Protein AF-A0A178F8U9-F1 (afdb_monomer_lite)

Structure (mmCIF, N/CA/C/O backbone):
data_AF-A0A178F8U9-F1
#
_entry.id   AF-A0A178F8U9-F1
#
loop_
_atom_site.group_PDB
_atom_site.id
_atom_site.type_symbol
_atom_site.label_atom_id
_atom_site.label_alt_id
_atom_site.label_comp_id
_atom_site.label_asym_id
_atom_site.label_entity_id
_atom_site.label_seq_id
_atom_site.pdbx_PDB_ins_code
_atom_site.Cartn_x
_atom_site.Cartn_y
_atom_site.Cartn_z
_atom_site.occupancy
_atom_site.B_iso_or_equiv
_atom_site.auth_seq_id
_atom_site.auth_comp_id
_atom_site.auth_asym_id
_atom_site.auth_atom_id
_atom_site.pdbx_PDB_model_num
ATOM 1 N N . MET A 1 1 ? -4.327 14.823 6.583 1.00 62.38 1 MET A N 1
ATOM 2 C CA . MET A 1 1 ? -3.345 13.906 5.959 1.00 62.38 1 MET A CA 1
ATOM 3 C C . MET A 1 1 ? -4.065 12.917 5.053 1.00 62.38 1 MET A C 1
ATOM 5 O O . MET A 1 1 ? -5.149 12.474 5.424 1.00 62.38 1 MET A O 1
ATOM 9 N N . GLY A 1 2 ? -3.490 12.640 3.874 1.00 87.12 2 GLY A N 1
ATOM 10 C CA . GLY A 1 2 ? -4.176 12.171 2.654 1.00 87.12 2 GLY A CA 1
ATOM 11 C C . GLY A 1 2 ? -5.129 10.977 2.790 1.00 87.12 2 GLY A C 1
ATOM 12 O O . GLY A 1 2 ? -6.164 10.950 2.131 1.00 87.12 2 GLY A O 1
ATOM 13 N N . ILE A 1 3 ? -4.870 10.038 3.707 1.00 94.31 3 ILE A N 1
ATOM 14 C CA . ILE A 1 3 ? -5.794 8.931 3.997 1.00 94.31 3 ILE A CA 1
ATOM 15 C C . ILE A 1 3 ? -6.794 9.353 5.088 1.00 94.31 3 ILE A C 1
ATOM 17 O O . ILE A 1 3 ? -6.500 9.378 6.294 1.00 94.31 3 ILE A O 1
ATOM 21 N N . THR A 1 4 ? -8.011 9.699 4.672 1.00 96.56 4 THR A N 1
ATOM 22 C CA . THR A 1 4 ? -9.049 10.243 5.562 1.00 96.56 4 THR A CA 1
ATOM 23 C C . THR A 1 4 ? -9.773 9.152 6.369 1.00 96.56 4 THR A C 1
ATOM 25 O O . THR A 1 4 ? -9.889 8.001 5.948 1.00 96.56 4 THR A O 1
ATOM 28 N N . LYS A 1 5 ? -10.309 9.502 7.554 1.00 96.19 5 LYS A N 1
ATOM 29 C CA . LYS A 1 5 ? -11.102 8.556 8.375 1.00 96.19 5 LYS A CA 1
ATOM 30 C C . LYS A 1 5 ? -12.320 7.981 7.618 1.00 96.19 5 LYS A C 1
ATOM 32 O O . LYS A 1 5 ? -12.569 6.785 7.768 1.00 96.19 5 LYS A O 1
ATOM 37 N N . PRO A 1 6 ? -13.077 8.766 6.815 1.00 96.56 6 PRO A N 1
ATOM 38 C CA . PRO A 1 6 ? -14.155 8.223 5.990 1.00 96.56 6 PRO A CA 1
ATOM 39 C C . PRO A 1 6 ? -13.688 7.178 4.968 1.00 96.56 6 PRO A C 1
ATOM 41 O O . PRO A 1 6 ? -14.377 6.177 4.801 1.00 96.56 6 PRO A O 1
ATOM 44 N N . ALA A 1 7 ? -12.524 7.358 4.330 1.00 96.56 7 ALA A N 1
ATOM 45 C CA . ALA A 1 7 ? -11.987 6.377 3.381 1.00 96.56 7 ALA A CA 1
ATOM 46 C C . ALA A 1 7 ? -11.693 5.027 4.056 1.00 96.56 7 ALA A C 1
ATOM 48 O O . ALA A 1 7 ? -12.127 3.985 3.566 1.00 96.56 7 ALA A O 1
ATOM 49 N N . ILE A 1 8 ? -11.058 5.058 5.234 1.00 97.06 8 ILE A N 1
ATOM 50 C CA . ILE A 1 8 ? -10.802 3.858 6.048 1.00 97.06 8 ILE A CA 1
ATOM 51 C C . ILE A 1 8 ? -12.120 3.187 6.458 1.00 97.06 8 ILE A C 1
ATOM 53 O O . ILE A 1 8 ? -12.240 1.969 6.371 1.00 97.06 8 ILE A O 1
ATOM 57 N N . ARG A 1 9 ? -13.144 3.963 6.847 1.00 97.44 9 ARG A N 1
ATOM 58 C CA . ARG A 1 9 ? -14.471 3.401 7.143 1.00 97.44 9 ARG A CA 1
ATOM 59 C C . ARG A 1 9 ? -15.079 2.698 5.938 1.00 97.44 9 ARG A C 1
ATOM 61 O O . ARG A 1 9 ? -15.564 1.591 6.108 1.00 97.44 9 ARG A O 1
ATOM 68 N N . ARG A 1 10 ? -15.048 3.296 4.742 1.00 97.69 10 ARG A N 1
ATOM 69 C CA . ARG A 1 10 ? -15.597 2.657 3.531 1.00 97.69 10 ARG A CA 1
ATOM 70 C C . ARG A 1 10 ? -14.908 1.325 3.231 1.00 97.69 10 ARG A C 1
ATOM 72 O O . ARG A 1 10 ? -15.592 0.352 2.942 1.00 97.69 10 ARG A O 1
ATOM 79 N N . LEU A 1 11 ? -13.582 1.262 3.368 1.00 96.69 11 LEU A N 1
ATOM 80 C CA . LEU A 1 11 ? -12.827 0.008 3.261 1.00 96.69 11 LEU A CA 1
ATOM 81 C C . LEU A 1 11 ? -13.280 -1.023 4.300 1.00 96.69 11 LEU A C 1
ATOM 83 O O . LEU A 1 11 ? -13.636 -2.137 3.937 1.00 96.69 11 LEU A O 1
ATOM 87 N N . ALA A 1 12 ? -13.342 -0.628 5.570 1.00 97.06 12 ALA A N 1
ATOM 88 C CA . ALA A 1 12 ? -13.755 -1.505 6.658 1.00 97.06 12 ALA A CA 1
ATOM 89 C C . ALA A 1 12 ? -15.199 -2.013 6.498 1.00 97.06 12 ALA A C 1
ATOM 91 O O . ALA A 1 12 ? -15.474 -3.181 6.756 1.00 97.06 12 ALA A O 1
ATOM 92 N N . ARG A 1 13 ? -16.118 -1.163 6.018 1.00 97.88 13 ARG A N 1
ATOM 93 C CA . ARG A 1 13 ? -17.502 -1.557 5.715 1.00 97.88 13 ARG A CA 1
ATOM 94 C C . ARG A 1 13 ? -17.572 -2.609 4.613 1.00 97.88 13 ARG A C 1
ATOM 96 O O . ARG A 1 13 ? -18.329 -3.557 4.768 1.00 97.88 13 ARG A O 1
ATOM 103 N N . ARG A 1 14 ? -16.762 -2.492 3.552 1.00 98.06 14 ARG A N 1
ATOM 104 C CA . ARG A 1 14 ? -16.672 -3.533 2.509 1.00 98.06 14 ARG A CA 1
ATOM 105 C C . ARG A 1 14 ? -16.193 -4.879 3.057 1.00 98.06 14 ARG A C 1
ATOM 107 O O . ARG A 1 14 ? -16.583 -5.907 2.530 1.00 98.06 14 ARG A O 1
ATOM 114 N N . GLY A 1 15 ? -15.401 -4.868 4.129 1.00 96.88 15 GLY A N 1
ATOM 115 C CA . GLY A 1 15 ? -14.995 -6.069 4.863 1.00 96.88 15 GLY A CA 1
ATOM 116 C C . GLY A 1 15 ? -15.965 -6.516 5.966 1.00 96.88 15 GLY A C 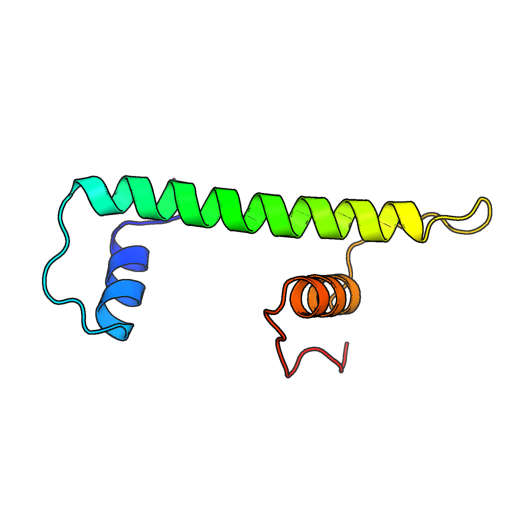1
ATOM 117 O O . GLY A 1 15 ? -15.577 -7.331 6.792 1.00 96.88 15 GLY A O 1
ATOM 118 N N . GLY A 1 16 ? -17.179 -5.956 6.056 1.00 97.81 16 GLY A N 1
ATOM 119 C CA . GLY A 1 16 ? -18.181 -6.351 7.059 1.00 97.81 16 GLY A CA 1
ATOM 120 C C . GLY A 1 16 ? -17.938 -5.826 8.481 1.00 97.81 16 GLY A C 1
ATOM 121 O O . GLY A 1 16 ? -18.639 -6.204 9.417 1.00 97.81 16 GLY A O 1
ATOM 122 N N . ILE A 1 17 ? -16.974 -4.926 8.684 1.00 97.56 17 ILE A N 1
ATOM 123 C CA . ILE A 1 17 ? -16.660 -4.389 10.014 1.00 97.56 17 ILE A CA 1
ATOM 124 C C . ILE A 1 17 ? -17.748 -3.394 10.431 1.00 97.56 17 ILE A C 1
ATOM 126 O O . ILE A 1 17 ? -17.988 -2.419 9.717 1.00 97.56 17 ILE A O 1
ATOM 130 N N . VAL A 1 18 ? -18.352 -3.570 11.615 1.00 96.88 18 VAL A N 1
ATOM 131 C CA . VAL A 1 18 ? -19.452 -2.721 12.135 1.00 96.88 18 VAL A CA 1
ATOM 132 C C . VAL A 1 18 ? -18.963 -1.601 13.065 1.00 96.88 18 VAL A C 1
ATOM 134 O O . VAL A 1 18 ? -19.410 -0.454 12.953 1.00 96.88 18 VAL A O 1
ATOM 137 N N . ARG A 1 19 ? -17.974 -1.856 13.927 1.00 97.06 19 ARG A N 1
ATOM 138 C CA . ARG A 1 19 ? -17.402 -0.856 14.852 1.00 97.06 19 ARG A CA 1
ATOM 139 C C . ARG A 1 19 ? -15.886 -0.785 14.689 1.00 97.06 19 ARG A C 1
ATOM 141 O O . ARG A 1 19 ? -15.243 -1.797 14.455 1.00 97.06 19 ARG A O 1
ATOM 148 N N . ILE A 1 20 ? -15.326 0.423 14.777 1.00 96.81 20 ILE A N 1
ATOM 149 C CA . ILE A 1 20 ? -13.888 0.674 14.600 1.00 96.81 20 ILE A CA 1
ATOM 150 C C . ILE A 1 20 ? -13.402 1.534 15.763 1.00 96.81 20 ILE A C 1
ATOM 152 O O . ILE A 1 20 ? -13.892 2.650 15.953 1.00 96.81 20 ILE A O 1
ATOM 156 N N . GLN A 1 21 ? -12.418 1.040 16.513 1.00 97.06 21 GLN A N 1
ATOM 157 C CA . GLN A 1 21 ? -11.779 1.791 17.591 1.00 97.06 21 GLN A CA 1
ATOM 158 C C . GLN A 1 21 ? -10.919 2.940 17.040 1.00 97.06 21 GLN A C 1
ATOM 160 O O . GLN A 1 21 ? -10.322 2.845 15.967 1.00 97.06 21 GLN A O 1
ATOM 165 N N . LYS A 1 22 ? -10.810 4.042 17.796 1.00 95.88 22 LYS A N 1
ATOM 166 C CA . LYS A 1 22 ? -10.075 5.253 17.379 1.00 95.88 22 LYS A CA 1
ATOM 167 C C . LYS A 1 22 ? -8.598 4.986 17.034 1.00 95.88 22 LYS A C 1
ATOM 169 O O . LYS A 1 22 ? -8.086 5.617 16.111 1.00 95.88 22 LYS A O 1
ATOM 174 N N . ALA A 1 23 ? -7.936 4.063 17.733 1.00 96.12 23 ALA A N 1
ATOM 175 C CA . ALA A 1 23 ? -6.528 3.724 17.502 1.00 96.12 23 ALA A CA 1
ATOM 176 C C . ALA A 1 23 ? -6.276 3.117 16.106 1.00 96.12 23 ALA A C 1
ATOM 178 O O . ALA A 1 23 ? -5.293 3.464 15.455 1.00 96.12 23 ALA A O 1
ATOM 179 N N . ILE A 1 24 ? -7.224 2.325 15.586 1.00 96.44 24 ILE A N 1
ATOM 180 C CA . ILE A 1 24 ? -7.102 1.618 14.299 1.00 96.44 24 ILE A CA 1
ATOM 181 C C . ILE A 1 24 ? -6.896 2.580 13.125 1.00 96.44 24 ILE A C 1
ATOM 183 O O . ILE A 1 24 ? -6.179 2.265 12.181 1.00 96.44 24 ILE A O 1
ATOM 187 N N . TYR A 1 25 ? -7.456 3.795 13.180 1.00 96.06 25 TYR A N 1
ATOM 188 C CA . TYR A 1 25 ? -7.249 4.775 12.110 1.00 96.06 25 TYR A CA 1
ATOM 189 C C . TYR A 1 25 ? -5.778 5.174 11.945 1.00 96.06 25 TYR A C 1
ATOM 191 O O . TYR A 1 25 ? -5.394 5.572 10.848 1.00 96.06 25 TYR A O 1
ATOM 199 N N . LYS A 1 26 ? -4.974 5.152 13.015 1.00 95.94 26 LYS A N 1
ATOM 200 C CA . LYS A 1 26 ? -3.537 5.439 12.930 1.00 95.94 26 LYS A CA 1
ATOM 201 C C . LYS A 1 26 ? -2.804 4.234 12.343 1.00 95.94 26 LYS A C 1
ATOM 203 O O . LYS A 1 26 ? -2.171 4.380 11.304 1.00 95.94 26 LYS A O 1
ATOM 208 N N . THR A 1 27 ? -3.022 3.054 12.920 1.00 96.38 27 THR A N 1
ATOM 209 C CA . THR A 1 27 ? -2.405 1.790 12.496 1.00 96.38 27 THR A CA 1
ATOM 210 C C . THR A 1 27 ? -2.643 1.487 11.018 1.00 96.38 27 THR A C 1
ATOM 212 O O . THR A 1 27 ? -1.712 1.161 10.295 1.00 96.38 27 THR A O 1
ATOM 215 N N . VAL A 1 28 ? -3.869 1.674 10.514 1.00 96.62 28 VAL A N 1
ATOM 216 C CA . VAL A 1 28 ? -4.169 1.452 9.088 1.00 96.62 28 VAL A CA 1
ATOM 217 C C . VAL A 1 28 ? -3.357 2.384 8.186 1.00 96.62 28 VAL A C 1
ATOM 219 O O . VAL A 1 28 ? -2.928 1.966 7.116 1.00 96.62 28 VAL A O 1
ATOM 222 N N . ARG A 1 29 ? -3.115 3.637 8.592 1.00 96.44 29 ARG A N 1
ATOM 223 C CA . ARG A 1 29 ? -2.281 4.553 7.797 1.00 96.44 29 ARG A CA 1
ATOM 224 C C . ARG A 1 29 ? -0.830 4.102 7.768 1.00 96.44 29 ARG A C 1
ATOM 226 O O . ARG A 1 29 ? -0.237 4.116 6.699 1.00 96.44 29 ARG A O 1
ATOM 233 N N . GLU A 1 30 ? -0.299 3.698 8.918 1.00 96.44 30 GLU A N 1
ATOM 234 C CA . GLU A 1 30 ? 1.067 3.181 9.040 1.00 96.44 30 GLU A CA 1
ATOM 235 C C . GLU A 1 30 ? 1.253 1.941 8.149 1.00 96.44 30 GLU A C 1
ATOM 237 O O . GLU A 1 30 ? 2.188 1.895 7.357 1.00 96.44 30 GLU A O 1
ATOM 242 N N . ILE A 1 31 ? 0.302 1.000 8.172 1.00 96.75 31 ILE A N 1
ATOM 243 C CA . ILE A 1 31 ? 0.331 -0.207 7.331 1.00 96.75 31 ILE A CA 1
ATOM 244 C C . ILE A 1 31 ? 0.256 0.132 5.837 1.00 96.75 31 ILE A C 1
ATOM 246 O O . ILE A 1 31 ? 1.013 -0.427 5.047 1.00 96.75 31 ILE A O 1
ATOM 250 N N . VAL A 1 32 ? -0.640 1.038 5.426 1.00 95.81 32 VAL A N 1
ATOM 251 C CA . VAL A 1 32 ? -0.773 1.409 4.005 1.00 95.81 32 VAL A CA 1
ATOM 252 C C . VAL A 1 32 ? 0.509 2.058 3.486 1.00 95.81 32 VAL A C 1
ATOM 254 O O . VAL A 1 32 ? 0.957 1.721 2.392 1.00 95.81 32 VAL A O 1
ATOM 257 N N . VAL A 1 33 ? 1.116 2.954 4.269 1.00 95.94 33 VAL A N 1
ATOM 258 C CA . VAL A 1 33 ? 2.387 3.595 3.902 1.00 95.94 33 VAL A CA 1
ATOM 259 C C . VAL A 1 33 ? 3.516 2.570 3.854 1.00 95.94 33 VAL A C 1
ATOM 261 O O . VAL A 1 33 ? 4.234 2.527 2.862 1.00 95.94 33 VAL A O 1
ATOM 264 N N . SER A 1 34 ? 3.628 1.703 4.863 1.00 97.19 34 SER A N 1
ATOM 265 C CA . SER A 1 34 ? 4.639 0.641 4.900 1.00 97.19 34 SER A CA 1
ATOM 266 C C . SER A 1 34 ? 4.528 -0.293 3.691 1.00 97.19 34 SER A C 1
ATOM 268 O O . SER A 1 34 ? 5.523 -0.548 3.017 1.00 97.19 34 SER A O 1
ATOM 270 N N . ARG A 1 35 ? 3.312 -0.730 3.336 1.00 96.31 35 ARG A N 1
ATOM 271 C CA . ARG A 1 35 ? 3.094 -1.571 2.151 1.00 96.31 35 ARG A CA 1
ATOM 272 C C . ARG A 1 35 ? 3.490 -0.854 0.862 1.00 96.31 35 ARG A C 1
ATOM 274 O O . ARG A 1 35 ? 4.091 -1.485 -0.006 1.00 96.31 35 ARG A O 1
ATOM 281 N N . LEU A 1 36 ? 3.142 0.428 0.727 1.00 96.69 36 LEU A N 1
ATOM 282 C CA . LEU A 1 36 ? 3.488 1.226 -0.449 1.00 96.69 36 LEU A CA 1
ATOM 283 C C . LEU A 1 36 ? 5.003 1.400 -0.575 1.00 96.69 36 LEU A C 1
ATOM 285 O O . LEU A 1 36 ? 5.535 1.242 -1.668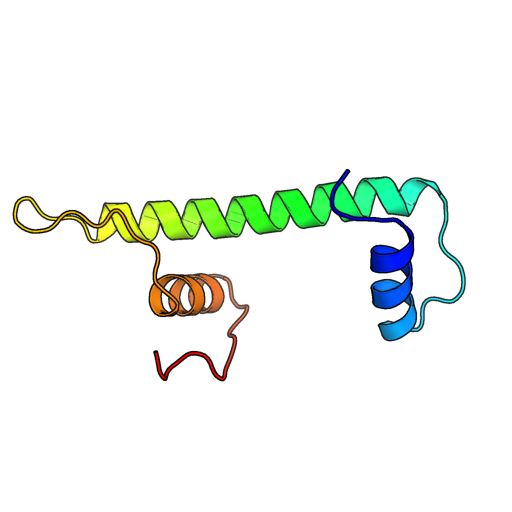 1.00 96.69 36 LEU A O 1
ATOM 289 N N . GLN A 1 37 ? 5.688 1.661 0.537 1.00 97.62 37 GLN A N 1
ATOM 290 C CA . GLN A 1 37 ? 7.140 1.769 0.578 1.00 97.62 37 GLN A CA 1
ATOM 291 C C . GLN A 1 37 ? 7.804 0.478 0.079 1.00 97.62 37 GLN A C 1
ATOM 293 O O . GLN A 1 37 ? 8.605 0.543 -0.847 1.00 97.62 37 GLN A O 1
ATOM 298 N N . THR A 1 38 ? 7.389 -0.693 0.575 1.00 97.44 38 THR A N 1
ATOM 299 C CA . THR A 1 38 ? 7.922 -1.982 0.099 1.00 97.44 38 THR A CA 1
ATOM 300 C C . THR A 1 38 ? 7.716 -2.191 -1.405 1.00 97.44 38 THR A C 1
ATOM 302 O O . THR A 1 38 ? 8.584 -2.738 -2.079 1.00 97.44 38 THR A O 1
ATOM 305 N N . ILE A 1 39 ? 6.567 -1.779 -1.957 1.00 97.50 39 ILE A N 1
ATOM 306 C CA . ILE A 1 39 ? 6.316 -1.885 -3.404 1.00 97.50 39 ILE A CA 1
ATOM 307 C C . ILE A 1 39 ? 7.254 -0.948 -4.168 1.00 97.50 39 ILE A C 1
ATOM 309 O O . ILE A 1 39 ? 7.893 -1.382 -5.121 1.00 97.50 39 ILE A O 1
ATOM 313 N N . LEU A 1 40 ? 7.359 0.316 -3.750 1.00 97.06 40 LEU A N 1
ATOM 314 C CA . LEU A 1 40 ? 8.190 1.312 -4.427 1.00 97.06 40 LEU A CA 1
ATOM 315 C C . LEU A 1 40 ? 9.681 0.956 -4.379 1.00 97.06 40 LEU A C 1
ATOM 317 O O . LEU A 1 40 ? 10.353 1.096 -5.393 1.00 97.06 40 LEU A O 1
ATOM 321 N N . GLU A 1 41 ? 10.182 0.428 -3.262 1.00 97.19 41 GLU A N 1
ATOM 322 C CA . GLU A 1 41 ? 11.563 -0.067 -3.146 1.00 97.19 41 GLU A CA 1
ATOM 323 C C . GLU A 1 41 ? 11.857 -1.169 -4.177 1.00 97.19 41 GLU A C 1
ATOM 325 O O . GLU A 1 41 ? 12.889 -1.144 -4.846 1.00 97.19 41 GLU A O 1
ATOM 330 N N . GLN A 1 42 ? 10.926 -2.108 -4.372 1.00 97.00 42 GLN A N 1
ATOM 331 C CA . GLN A 1 42 ? 11.067 -3.167 -5.377 1.00 97.00 42 GLN A CA 1
ATOM 332 C C . GLN A 1 42 ? 10.983 -2.638 -6.815 1.00 97.00 42 GLN A C 1
ATOM 334 O O . GLN A 1 42 ? 11.655 -3.166 -7.697 1.00 97.00 42 GLN A O 1
ATOM 339 N N . VAL A 1 43 ? 10.173 -1.604 -7.059 1.00 96.38 43 VAL A N 1
ATOM 340 C CA . VAL A 1 43 ? 10.067 -0.950 -8.374 1.00 96.38 43 VAL A CA 1
ATOM 341 C C . VAL A 1 43 ? 11.350 -0.202 -8.718 1.00 96.38 43 VAL A C 1
ATOM 343 O O . VAL A 1 43 ? 11.838 -0.331 -9.836 1.00 96.38 43 VAL A O 1
ATOM 346 N N . VAL A 1 44 ? 11.922 0.540 -7.767 1.00 95.44 44 VAL A N 1
ATOM 347 C CA . VAL A 1 44 ? 13.199 1.241 -7.968 1.00 95.44 44 VAL A CA 1
ATOM 348 C C . VAL A 1 44 ? 14.317 0.233 -8.230 1.00 95.44 44 VAL A C 1
ATOM 350 O O . VAL A 1 44 ? 15.007 0.357 -9.237 1.00 95.44 44 VAL A O 1
ATOM 353 N N . MET A 1 45 ? 14.409 -0.829 -7.420 1.00 94.88 45 MET A N 1
ATOM 354 C CA . MET A 1 45 ? 15.367 -1.920 -7.637 1.00 94.88 45 MET A CA 1
ATOM 355 C C . MET A 1 45 ? 15.212 -2.559 -9.024 1.00 94.88 45 MET A C 1
ATOM 357 O O . MET A 1 45 ? 16.208 -2.866 -9.677 1.00 94.88 45 MET A O 1
ATOM 361 N N . LEU A 1 46 ? 13.975 -2.769 -9.490 1.00 94.50 46 LEU A N 1
ATOM 362 C CA . LEU A 1 46 ? 13.725 -3.294 -10.831 1.00 94.50 46 LEU A CA 1
ATOM 363 C C . LEU A 1 46 ? 14.283 -2.353 -11.903 1.00 94.50 46 LEU A C 1
ATOM 365 O O . LEU A 1 46 ? 14.994 -2.823 -12.789 1.00 94.50 46 LEU A O 1
ATOM 369 N N . LEU A 1 47 ? 13.987 -1.052 -11.825 1.00 93.12 47 LEU A N 1
ATOM 370 C CA . LEU A 1 47 ? 14.474 -0.079 -12.803 1.00 93.12 47 LEU A CA 1
ATOM 371 C C . LEU A 1 47 ? 16.004 -0.068 -12.857 1.00 93.12 47 LEU A C 1
ATOM 373 O O . LEU A 1 47 ? 16.558 -0.295 -13.931 1.00 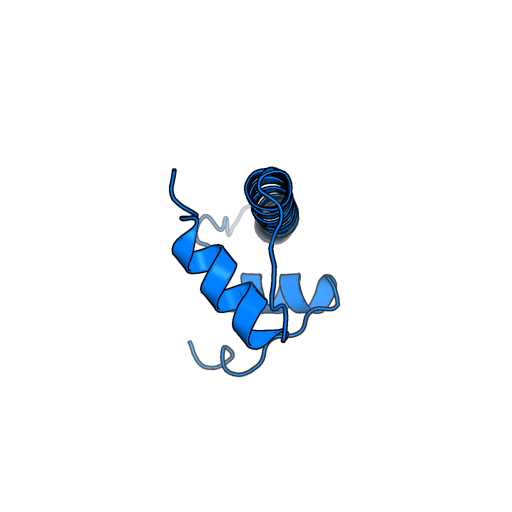93.12 47 LEU A O 1
ATOM 377 N N . GLU A 1 48 ? 16.657 0.064 -11.701 1.00 91.62 48 GLU A N 1
ATOM 378 C CA . GLU A 1 48 ? 18.120 0.058 -11.576 1.00 91.62 48 GLU A CA 1
ATOM 379 C C . GLU A 1 48 ? 18.740 -1.242 -12.110 1.00 91.62 48 GLU A C 1
ATOM 381 O O . GLU A 1 48 ? 19.759 -1.213 -12.792 1.00 91.62 48 GLU A O 1
ATOM 386 N N . SER A 1 49 ? 18.105 -2.396 -11.870 1.00 90.19 49 SER A N 1
ATOM 387 C CA . SER A 1 49 ? 18.598 -3.690 -12.369 1.00 90.19 49 SER A CA 1
ATOM 388 C C . SER A 1 49 ? 18.496 -3.851 -13.890 1.00 90.19 49 SER A C 1
ATOM 390 O O . SER A 1 49 ? 19.196 -4.678 -14.472 1.00 90.19 49 SER A O 1
ATOM 392 N N . THR A 1 50 ? 17.613 -3.084 -14.536 1.00 86.62 50 THR A N 1
ATOM 393 C CA . THR A 1 50 ? 17.429 -3.094 -15.997 1.00 86.62 50 THR A CA 1
ATOM 394 C C . THR A 1 50 ? 18.241 -2.021 -16.714 1.00 86.62 50 THR A C 1
ATOM 396 O O . THR A 1 50 ? 18.225 -1.969 -17.948 1.00 86.62 50 THR A O 1
ATOM 399 N N . ASP A 1 51 ? 18.942 -1.174 -15.962 1.00 87.12 51 ASP A N 1
ATOM 400 C CA . ASP A 1 51 ? 19.780 -0.132 -16.524 1.00 87.12 51 ASP A CA 1
ATOM 401 C C . ASP A 1 51 ? 21.054 -0.722 -17.130 1.00 87.12 51 ASP A C 1
ATOM 403 O O . ASP A 1 51 ? 21.733 -1.582 -16.573 1.00 87.12 51 ASP A O 1
ATOM 407 N N . THR A 1 52 ? 21.393 -0.225 -18.312 1.00 85.62 52 THR A N 1
ATOM 408 C CA . THR A 1 52 ? 22.642 -0.528 -19.015 1.00 85.62 52 THR A CA 1
ATOM 409 C C . THR A 1 52 ? 23.302 0.786 -19.426 1.00 85.62 52 THR A C 1
ATOM 411 O O . THR A 1 52 ? 22.605 1.799 -19.531 1.00 85.62 52 THR A O 1
ATOM 414 N N . PRO A 1 53 ? 24.613 0.814 -19.732 1.00 85.00 53 PRO A N 1
ATOM 415 C CA . PRO A 1 53 ? 25.275 2.042 -20.188 1.00 85.00 53 PRO A CA 1
ATOM 416 C C . PRO A 1 53 ? 24.593 2.699 -21.399 1.00 85.00 53 PRO A C 1
ATOM 418 O O . PRO A 1 53 ? 24.646 3.914 -21.559 1.00 85.00 53 PRO A O 1
ATOM 421 N N . ALA A 1 54 ? 23.922 1.901 -22.236 1.00 84.31 54 ALA A N 1
ATOM 422 C CA . ALA A 1 54 ? 23.180 2.369 -23.404 1.00 84.31 54 ALA A CA 1
ATOM 423 C C . ALA A 1 54 ? 21.716 2.757 -23.109 1.00 84.31 54 ALA A C 1
ATOM 425 O O . ALA A 1 54 ? 21.071 3.378 -23.953 1.00 84.31 54 ALA A O 1
ATOM 426 N N . LYS A 1 55 ? 21.156 2.377 -21.950 1.00 82.81 55 LYS A N 1
ATOM 427 C CA . LYS A 1 55 ? 19.744 2.596 -21.615 1.00 82.81 55 LYS A CA 1
ATOM 428 C C . LYS A 1 55 ? 19.543 2.715 -20.107 1.00 82.81 55 LYS A C 1
ATOM 430 O O . LYS A 1 55 ? 19.550 1.710 -19.404 1.00 82.81 55 LYS A O 1
ATOM 435 N N . THR A 1 56 ? 19.272 3.935 -19.654 1.00 87.44 56 THR A N 1
ATOM 436 C CA . THR A 1 56 ? 18.861 4.242 -18.276 1.00 87.44 56 THR A CA 1
ATOM 437 C C . THR A 1 56 ? 17.373 4.581 -18.239 1.00 87.44 56 THR A C 1
ATOM 439 O O . THR A 1 56 ? 16.900 5.409 -19.025 1.00 87.44 56 THR A O 1
ATOM 442 N N . ARG A 1 57 ? 16.615 3.972 -17.328 1.00 91.38 57 ARG A N 1
ATOM 443 C CA . ARG A 1 57 ? 15.170 4.158 -17.176 1.00 91.38 57 ARG A CA 1
ATOM 444 C C . ARG A 1 57 ? 14.871 5.035 -15.963 1.00 91.38 57 ARG A C 1
ATOM 446 O O . ARG A 1 57 ? 15.147 4.675 -14.831 1.00 91.38 57 ARG A O 1
ATOM 453 N N . LYS A 1 58 ? 14.228 6.182 -16.199 1.00 89.56 58 LYS A N 1
ATOM 454 C CA . LYS A 1 58 ? 13.778 7.107 -1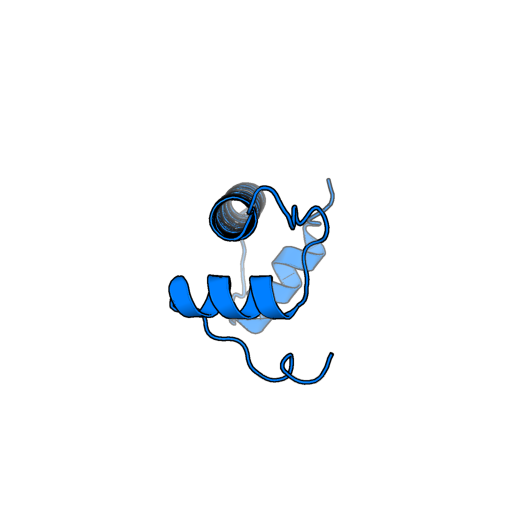5.134 1.00 89.56 58 LYS A CA 1
ATOM 455 C C . LYS A 1 58 ? 12.262 7.126 -14.930 1.00 89.56 58 LYS A C 1
ATOM 457 O O . LYS A 1 58 ? 11.770 7.786 -14.022 1.00 89.56 58 LYS A O 1
ATOM 462 N N . ILE A 1 59 ? 11.521 6.452 -15.809 1.00 92.69 59 ILE A N 1
ATOM 463 C CA . ILE A 1 59 ? 10.058 6.471 -15.850 1.00 92.69 59 ILE A CA 1
ATOM 464 C C . ILE A 1 59 ? 9.551 5.083 -15.470 1.00 92.69 59 ILE A C 1
ATOM 466 O O . ILE A 1 59 ? 9.911 4.093 -16.108 1.00 92.69 59 ILE A O 1
ATOM 470 N N . VAL A 1 60 ? 8.701 5.040 -14.445 1.00 94.44 60 VAL A N 1
ATOM 471 C CA . VAL A 1 60 ? 7.969 3.836 -14.041 1.00 94.44 60 VAL A CA 1
ATOM 472 C C . VAL A 1 60 ? 6.798 3.627 -14.997 1.00 94.44 60 VAL A C 1
ATOM 474 O O . VAL A 1 60 ? 6.013 4.544 -15.234 1.00 94.44 60 VAL A O 1
ATOM 477 N N . THR A 1 61 ? 6.670 2.414 -15.522 1.00 93.38 61 THR A N 1
ATOM 478 C CA . THR A 1 61 ? 5.565 1.988 -16.389 1.00 93.38 61 THR A CA 1
ATOM 479 C C . THR A 1 61 ? 4.593 1.075 -15.642 1.00 93.38 61 THR A C 1
ATOM 481 O O . THR A 1 61 ? 4.933 0.490 -14.611 1.00 93.38 61 THR A O 1
ATOM 484 N N . SER A 1 62 ? 3.381 0.910 -16.176 1.00 93.75 62 SER A N 1
ATOM 485 C CA . SER A 1 62 ? 2.377 -0.026 -15.647 1.00 93.75 62 SER A CA 1
ATOM 486 C C . SER A 1 62 ? 2.924 -1.457 -15.554 1.00 93.75 62 SER A C 1
ATOM 488 O O . SER A 1 62 ? 2.720 -2.134 -14.547 1.00 93.75 62 SER A O 1
ATOM 490 N N . SER A 1 63 ? 3.700 -1.879 -16.556 1.00 92.94 63 SER A N 1
ATOM 491 C CA . SER A 1 63 ? 4.342 -3.196 -16.623 1.00 92.94 63 SER A CA 1
ATOM 492 C C . SER A 1 63 ? 5.330 -3.443 -15.481 1.00 92.94 63 SER A C 1
ATOM 494 O O . SER A 1 63 ? 5.369 -4.549 -14.943 1.00 92.94 63 SER A O 1
ATOM 496 N N . ASP A 1 64 ? 6.078 -2.419 -15.050 1.00 94.31 64 ASP A N 1
ATOM 497 C CA . ASP A 1 64 ? 6.990 -2.533 -13.900 1.00 94.31 64 ASP A CA 1
ATOM 498 C C . ASP A 1 64 ? 6.207 -2.828 -12.612 1.00 94.31 64 ASP A C 1
ATOM 500 O O . ASP A 1 64 ? 6.589 -3.693 -11.822 1.00 94.31 64 ASP A O 1
ATOM 504 N N . ILE A 1 65 ? 5.070 -2.148 -12.421 1.00 95.44 65 ILE A N 1
ATOM 505 C CA . ILE A 1 65 ? 4.201 -2.353 -11.256 1.00 95.44 65 ILE A CA 1
ATOM 506 C C . ILE A 1 65 ? 3.588 -3.753 -11.276 1.00 95.44 65 ILE A C 1
ATOM 508 O O . ILE A 1 65 ? 3.635 -4.449 -10.262 1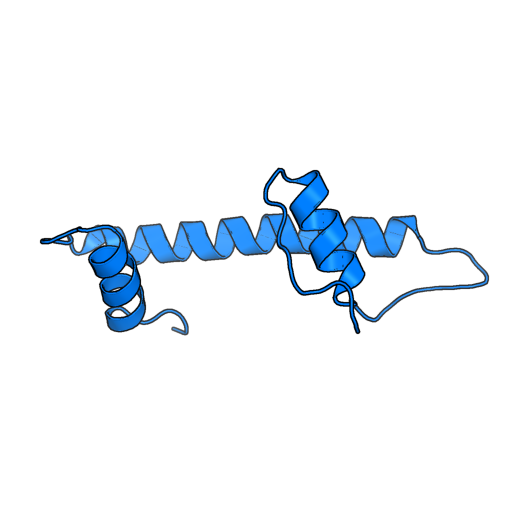.00 95.44 65 ILE A O 1
ATOM 512 N N . VAL A 1 66 ? 3.041 -4.192 -12.414 1.00 95.56 66 VAL A N 1
ATOM 513 C CA . VAL A 1 66 ? 2.449 -5.533 -12.560 1.00 95.56 66 VAL A CA 1
ATOM 514 C C . VAL A 1 66 ? 3.493 -6.614 -12.279 1.00 95.56 66 VAL A C 1
ATOM 516 O O . VAL A 1 66 ? 3.223 -7.554 -11.527 1.00 95.56 66 VAL A O 1
ATOM 519 N N . PHE A 1 67 ? 4.708 -6.454 -12.810 1.00 94.25 67 PHE A N 1
ATOM 520 C CA . PHE A 1 67 ? 5.811 -7.378 -12.570 1.00 94.25 67 PHE A CA 1
ATOM 521 C C . PHE A 1 67 ? 6.189 -7.455 -11.084 1.00 94.25 67 PHE A C 1
ATOM 523 O O . PHE A 1 67 ? 6.258 -8.548 -10.517 1.00 94.25 67 PHE A O 1
ATOM 530 N N . VAL A 1 68 ? 6.381 -6.308 -10.423 1.00 96.44 68 VAL A N 1
ATOM 531 C CA . VAL A 1 68 ? 6.720 -6.259 -8.991 1.00 96.44 68 VAL A CA 1
ATOM 532 C C . VAL A 1 68 ? 5.609 -6.853 -8.133 1.00 96.44 68 VAL A C 1
ATOM 534 O O . VAL A 1 68 ? 5.876 -7.644 -7.228 1.00 96.44 68 VAL A O 1
ATOM 537 N N . LEU A 1 69 ? 4.351 -6.521 -8.417 1.00 96.50 69 LEU A N 1
ATOM 538 C CA . LEU A 1 69 ? 3.211 -7.047 -7.676 1.00 96.50 69 LEU A CA 1
ATOM 539 C C . LEU A 1 69 ? 3.077 -8.566 -7.836 1.00 96.50 69 LEU A C 1
ATOM 541 O O . LEU A 1 69 ? 2.809 -9.247 -6.845 1.00 96.50 69 LEU A O 1
ATOM 545 N N . LYS A 1 70 ? 3.343 -9.107 -9.032 1.00 95.81 70 LYS A N 1
ATOM 546 C CA . LYS A 1 70 ? 3.428 -10.554 -9.273 1.00 95.81 70 LYS A CA 1
ATOM 547 C C . LYS A 1 70 ? 4.564 -11.195 -8.468 1.00 95.81 70 LYS A C 1
ATOM 549 O O . LYS A 1 70 ? 4.338 -12.213 -7.819 1.00 95.81 70 LYS A O 1
ATOM 554 N N . ARG A 1 71 ? 5.754 -10.580 -8.440 1.00 95.38 71 ARG A N 1
ATOM 555 C CA . ARG A 1 71 ? 6.905 -11.041 -7.633 1.00 95.38 71 ARG A CA 1
ATOM 556 C C . ARG A 1 71 ? 6.595 -11.064 -6.131 1.00 95.38 71 ARG A C 1
ATOM 558 O O . ARG A 1 71 ? 7.059 -11.956 -5.432 1.00 95.38 71 ARG A O 1
ATOM 565 N N . LEU A 1 72 ? 5.794 -10.116 -5.642 1.00 95.69 72 LEU A N 1
ATOM 566 C CA . LEU A 1 72 ? 5.363 -10.031 -4.240 1.00 95.69 72 LEU A CA 1
ATOM 567 C C . LEU A 1 72 ? 4.156 -10.929 -3.899 1.00 95.69 72 LEU A C 1
ATOM 569 O O . LEU A 1 72 ? 3.638 -10.845 -2.787 1.00 95.69 72 LEU A O 1
ATOM 573 N N . GLY A 1 73 ? 3.686 -11.765 -4.832 1.00 96.25 73 GLY A N 1
ATOM 574 C CA . GLY A 1 73 ? 2.560 -12.682 -4.615 1.00 96.25 73 GLY A CA 1
ATOM 575 C C . GLY A 1 73 ? 1.175 -12.026 -4.676 1.00 96.25 73 GLY A C 1
ATOM 576 O O . GLY A 1 73 ? 0.184 -12.640 -4.292 1.00 96.25 73 GLY A O 1
ATOM 577 N N . THR A 1 74 ? 1.081 -10.787 -5.163 1.00 95.50 74 THR A N 1
ATOM 578 C CA . THR A 1 74 ? -0.170 -10.028 -5.305 1.00 95.50 74 THR A CA 1
ATOM 579 C C . THR A 1 74 ? -0.441 -9.694 -6.770 1.00 95.50 74 THR A C 1
ATOM 581 O O . THR A 1 74 ? -0.424 -8.528 -7.147 1.00 95.50 74 THR A O 1
ATOM 584 N N . THR A 1 75 ? -0.653 -10.702 -7.616 1.00 93.75 75 THR A N 1
ATOM 585 C CA . THR A 1 75 ? -0.905 -10.506 -9.055 1.00 93.75 75 THR A CA 1
ATOM 586 C C . THR A 1 75 ? -2.169 -9.676 -9.298 1.00 93.75 75 THR A C 1
ATOM 588 O O . THR A 1 75 ? -3.222 -9.954 -8.725 1.00 93.75 75 THR A O 1
ATOM 591 N N . VAL A 1 76 ? -2.068 -8.675 -10.176 1.00 93.25 76 VAL A N 1
ATOM 592 C CA . VAL A 1 76 ? -3.183 -7.816 -10.598 1.00 93.25 76 VAL A CA 1
ATOM 593 C C . VAL A 1 76 ? -3.407 -8.003 -12.096 1.00 93.25 76 VAL A C 1
ATOM 595 O O . VAL A 1 76 ? -2.444 -8.033 -12.856 1.00 93.25 76 VAL A O 1
ATOM 598 N N . TYR A 1 77 ? -4.668 -8.131 -12.505 1.00 92.62 77 TYR A N 1
ATOM 599 C CA . TYR A 1 77 ? -5.076 -8.321 -13.900 1.00 92.62 77 TYR A CA 1
ATOM 600 C C . TYR A 1 77 ? -5.676 -7.039 -14.486 1.00 92.62 77 TYR A C 1
ATOM 602 O O . TYR A 1 77 ? -6.161 -6.185 -13.743 1.00 92.62 77 TYR A O 1
ATOM 610 N N . GLY A 1 78 ? -5.689 -6.936 -15.818 1.00 92.44 78 GLY A N 1
ATOM 611 C CA . GLY A 1 78 ? -6.327 -5.826 -16.540 1.00 92.44 78 GLY A CA 1
ATOM 612 C C . GLY A 1 78 ? -5.417 -4.625 -16.814 1.00 92.44 78 GLY A C 1
ATOM 613 O O . GLY A 1 78 ? -5.919 -3.566 -17.174 1.00 92.44 78 GLY A O 1
ATOM 614 N N . PHE A 1 79 ? -4.099 -4.786 -16.657 1.00 88.88 79 PHE A N 1
ATOM 615 C CA . PHE A 1 79 ? -3.096 -3.731 -16.864 1.00 88.88 79 PHE A CA 1
ATOM 616 C C . PHE A 1 79 ? -2.084 -4.055 -17.979 1.00 88.88 79 PHE A C 1
ATOM 618 O O . PHE A 1 79 ? -1.101 -3.339 -18.128 1.00 88.88 79 PHE A O 1
ATOM 625 N N . ASP A 1 80 ? -2.333 -5.100 -18.777 1.00 74.62 80 ASP A N 1
ATOM 626 C CA . ASP A 1 80 ? -1.400 -5.601 -19.802 1.00 74.62 80 ASP A CA 1
ATOM 627 C C . ASP A 1 80 ? -1.469 -4.828 -21.144 1.00 74.62 80 ASP A C 1
ATOM 629 O O . ASP A 1 80 ? -0.699 -5.114 -22.056 1.00 74.62 80 ASP A O 1
ATOM 633 N N . ASN A 1 81 ? -2.378 -3.849 -21.277 1.00 65.00 81 ASN A N 1
ATOM 634 C CA . ASN A 1 81 ? -2.743 -3.201 -22.551 1.00 65.00 81 ASN A CA 1
ATOM 635 C C . ASN A 1 81 ? -2.275 -1.732 -22.712 1.0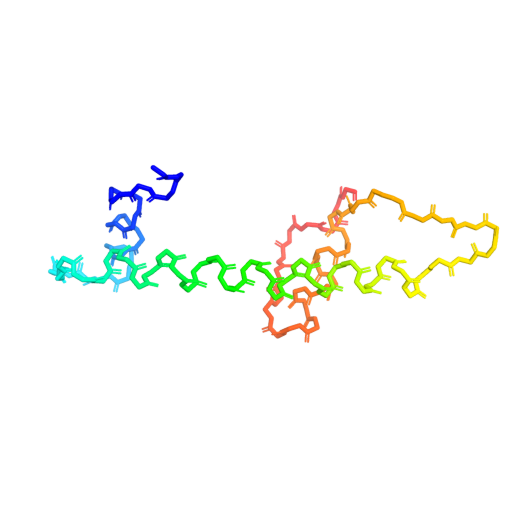0 65.00 81 ASN A C 1
ATOM 637 O O . ASN A 1 81 ? -2.900 -0.984 -23.468 1.00 65.00 81 ASN A O 1
ATOM 641 N N . HIS A 1 82 ? -1.221 -1.285 -22.018 1.00 56.78 82 HIS A N 1
ATOM 642 C CA . HIS A 1 82 ? -0.723 0.100 -22.113 1.00 56.78 82 HIS A CA 1
ATOM 643 C C . HIS A 1 82 ? 0.795 0.195 -22.242 1.00 56.78 82 HIS A C 1
ATOM 645 O O . HIS A 1 82 ? 1.493 -0.435 -21.417 1.00 56.78 82 HIS A O 1
#

pLDDT: mean 93.07, std 7.44, range [56.78, 98.06]

Sequence (82 aa):
MGITKPAIRRLARRGGIVRIQKAIYKTVREIVVSRLQTILEQVVMLLESTDTPAKTRKIVTSSDIVFVLKRLGTTVYGFDNH

InterPro domains:
  IPR001951 Histone H4 [PTHR10484] (2-80)
  IPR001951 Histone H4 [cd22912] (1-78)
  IPR009072 Histone-fold [G3DSA:1.10.20.10] (1-81)
  IPR009072 Histone-fold [SSF47113] (2-80)

Organism: Trichophyton rubrum (NCBI:txid5551)

Foldseek 3Di:
DPCDPVNVVVVCVVVVHDDDDPVVSVVVVVVVVVVVVVLVVQLVVVQVVPDDPVDHDPDGDLVSSQVSCVVVVNHDDDSPPD

Secondary structure (DSSP, 8-state):
--S-HHHHHHHHHHTT-----TTHHHHHHHHHHHHHHHHHHHHHHHHHHT-BTTB---S--HHHHHHHHHHTT----S-S--

Radius of gyration: 16.92 Å; chains: 1; bounding box: 45×27×41 Å